Protein AF-A0ABD4XHR1-F1 (afdb_monomer_lite)

Structure (mmCIF, N/CA/C/O backbone):
data_AF-A0ABD4XHR1-F1
#
_entry.id   AF-A0ABD4XHR1-F1
#
loop_
_atom_site.group_PDB
_atom_site.id
_atom_site.type_symbol
_atom_site.label_atom_id
_atom_site.label_alt_id
_atom_site.label_comp_id
_atom_site.label_asym_id
_atom_site.label_entity_id
_atom_site.label_seq_id
_atom_site.pdbx_PDB_ins_code
_atom_site.Cartn_x
_atom_site.Cartn_y
_atom_site.Cartn_z
_atom_site.occupancy
_atom_site.B_iso_or_equiv
_atom_site.auth_seq_id
_atom_site.auth_comp_id
_atom_site.auth_asym_id
_atom_site.auth_atom_id
_atom_site.pdbx_PDB_model_num
ATOM 1 N N . MET A 1 1 ? 14.539 -19.203 -22.809 1.00 51.91 1 MET A N 1
ATOM 2 C CA . MET A 1 1 ? 13.447 -19.650 -21.901 1.00 51.91 1 MET A CA 1
ATOM 3 C C . MET A 1 1 ? 13.579 -19.075 -20.482 1.00 51.91 1 MET A C 1
ATOM 5 O O . MET A 1 1 ? 12.610 -18.522 -19.974 1.00 51.91 1 MET A O 1
ATOM 9 N N . PHE A 1 2 ? 14.777 -19.093 -19.883 1.00 55.56 2 PHE A N 1
ATOM 10 C CA . PHE A 1 2 ? 15.062 -18.572 -18.532 1.00 55.56 2 PHE A CA 1
ATOM 11 C C . PHE A 1 2 ? 14.683 -17.089 -18.309 1.00 55.56 2 PHE A C 1
ATOM 13 O O . PHE A 1 2 ? 14.079 -16.735 -17.298 1.00 55.56 2 PHE A O 1
ATOM 20 N N . PHE A 1 3 ? 14.941 -16.220 -19.295 1.00 61.03 3 PHE A N 1
ATOM 21 C CA . PHE A 1 3 ? 14.568 -14.798 -19.234 1.00 61.03 3 PHE A CA 1
ATOM 22 C C . PHE A 1 3 ? 13.050 -14.555 -19.169 1.00 61.03 3 PHE A C 1
ATOM 24 O O . PHE A 1 3 ? 12.608 -13.634 -18.483 1.00 61.03 3 PHE A O 1
ATOM 31 N N . LYS A 1 4 ? 12.236 -15.393 -19.831 1.00 63.78 4 LYS A N 1
ATOM 32 C CA . LYS A 1 4 ? 10.766 -15.292 -19.775 1.00 63.78 4 LYS A CA 1
ATOM 33 C C . LYS A 1 4 ? 10.231 -15.679 -18.388 1.00 63.78 4 LYS A C 1
ATOM 35 O O . LYS A 1 4 ? 9.342 -15.000 -17.883 1.00 63.78 4 LYS A O 1
ATOM 40 N N . LEU A 1 5 ? 10.819 -16.696 -17.748 1.00 67.50 5 LEU A N 1
ATOM 41 C CA . LEU A 1 5 ? 10.478 -17.128 -16.384 1.00 67.50 5 LEU A CA 1
ATOM 42 C C . LEU A 1 5 ? 10.812 -16.061 -15.330 1.00 67.50 5 LEU A C 1
ATOM 44 O O . LEU A 1 5 ? 9.943 -15.704 -14.536 1.00 67.50 5 LEU A O 1
ATOM 48 N N . LYS A 1 6 ? 12.014 -15.466 -15.380 1.00 66.81 6 LYS A N 1
ATOM 49 C CA . LYS A 1 6 ? 12.378 -14.334 -14.501 1.00 66.81 6 LYS A CA 1
ATOM 50 C C . LYS A 1 6 ? 11.426 -13.143 -14.662 1.00 66.81 6 LYS A C 1
ATOM 52 O O . LYS A 1 6 ? 11.023 -12.533 -13.673 1.00 66.81 6 LYS A O 1
ATOM 57 N N . ARG A 1 7 ? 11.023 -12.839 -15.902 1.00 67.19 7 ARG A N 1
ATOM 58 C CA . ARG A 1 7 ? 10.086 -11.749 -16.215 1.00 67.19 7 ARG A CA 1
ATOM 59 C C . ARG A 1 7 ? 8.684 -12.009 -15.646 1.00 67.19 7 ARG A C 1
ATOM 61 O O . ARG A 1 7 ? 8.059 -11.089 -15.122 1.00 67.19 7 ARG A O 1
ATOM 68 N N . LEU A 1 8 ? 8.206 -13.254 -15.713 1.00 72.56 8 LEU A N 1
ATOM 69 C CA . LEU A 1 8 ? 6.922 -13.662 -15.135 1.00 72.56 8 LEU A CA 1
ATOM 70 C C . LEU A 1 8 ? 6.936 -13.559 -13.602 1.00 72.56 8 LEU A C 1
ATOM 72 O O . LEU A 1 8 ? 6.030 -12.966 -13.022 1.00 72.56 8 LEU A O 1
ATOM 76 N N . GLN A 1 9 ? 7.990 -14.067 -12.956 1.00 74.62 9 GLN A N 1
ATOM 77 C CA . GLN A 1 9 ? 8.157 -14.008 -11.501 1.00 74.62 9 GLN A CA 1
ATOM 78 C C . GLN A 1 9 ? 8.166 -12.562 -10.981 1.00 74.62 9 GLN A C 1
ATOM 80 O O . GLN A 1 9 ? 7.529 -12.257 -9.975 1.00 74.62 9 GLN A O 1
ATOM 85 N N . GLN A 1 10 ? 8.835 -11.647 -11.687 1.00 67.88 10 GLN A N 1
ATOM 86 C CA . GLN A 1 10 ? 8.858 -10.227 -11.323 1.00 67.88 10 GLN A CA 1
ATOM 87 C C . GLN A 1 10 ? 7.497 -9.541 -11.508 1.00 67.88 10 GLN A C 1
ATOM 89 O O . GLN A 1 10 ? 7.092 -8.771 -10.637 1.00 67.88 10 GLN A O 1
ATOM 94 N N . ARG A 1 11 ? 6.752 -9.850 -12.583 1.00 70.19 11 ARG A N 1
ATOM 95 C CA . ARG A 1 11 ? 5.366 -9.371 -12.757 1.00 70.19 11 ARG A CA 1
ATOM 96 C C . ARG A 1 11 ? 4.455 -9.861 -11.632 1.00 70.19 11 ARG A C 1
ATOM 98 O O . ARG A 1 11 ? 3.712 -9.065 -11.070 1.00 70.19 11 ARG A O 1
ATOM 105 N N . LEU A 1 12 ? 4.538 -11.143 -11.277 1.00 76.12 12 LEU A N 1
ATOM 106 C CA . LEU A 1 12 ? 3.761 -11.715 -10.175 1.00 76.12 12 LEU A CA 1
ATOM 107 C C . LEU A 1 12 ? 4.117 -11.064 -8.838 1.00 76.12 12 LEU A C 1
ATOM 109 O O . LEU A 1 12 ? 3.221 -10.697 -8.087 1.00 76.12 12 LEU A O 1
ATOM 113 N N . SER A 1 13 ? 5.407 -10.844 -8.569 1.00 74.56 13 SER A N 1
ATOM 114 C CA . SER A 1 13 ? 5.848 -10.151 -7.355 1.00 74.56 13 SER A CA 1
ATOM 115 C C . SER A 1 13 ? 5.278 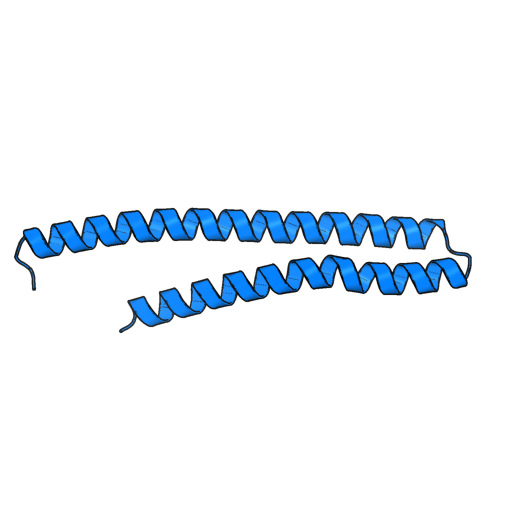-8.733 -7.261 1.00 74.56 13 SER A C 1
ATOM 117 O O . SER A 1 13 ? 4.878 -8.321 -6.175 1.00 74.56 13 SER A O 1
ATOM 119 N N . TYR A 1 14 ? 5.189 -8.008 -8.377 1.00 71.12 14 TYR A N 1
ATOM 120 C CA . TYR A 1 14 ? 4.559 -6.688 -8.417 1.00 71.12 14 TYR A CA 1
ATOM 121 C C . TYR A 1 14 ? 3.068 -6.744 -8.057 1.00 71.12 14 TYR A C 1
ATOM 123 O O . TYR A 1 14 ? 2.636 -6.038 -7.145 1.00 71.12 14 TYR A O 1
ATOM 131 N N . TYR A 1 15 ? 2.291 -7.607 -8.722 1.00 73.75 15 TYR A N 1
ATOM 132 C CA . TYR A 1 15 ? 0.855 -7.741 -8.444 1.00 73.75 15 TYR A CA 1
ATOM 133 C C . TYR A 1 15 ? 0.583 -8.210 -7.015 1.00 73.75 15 TYR A C 1
ATOM 135 O O . TYR A 1 15 ? -0.351 -7.727 -6.381 1.00 73.75 15 TYR A O 1
ATOM 143 N N . PHE A 1 16 ? 1.434 -9.091 -6.486 1.00 78.31 16 PHE A N 1
ATOM 144 C CA . PHE A 1 16 ? 1.346 -9.545 -5.106 1.00 78.31 16 PHE A CA 1
ATOM 145 C C . PHE A 1 16 ? 1.538 -8.374 -4.136 1.00 78.31 16 PHE A C 1
ATOM 147 O O . PHE A 1 16 ? 0.665 -8.117 -3.316 1.00 78.31 16 PHE A O 1
ATOM 154 N N . VAL A 1 17 ? 2.623 -7.599 -4.264 1.00 73.56 17 VAL A N 1
ATOM 155 C CA . VAL A 1 17 ? 2.888 -6.440 -3.386 1.00 73.56 17 VAL A CA 1
ATOM 156 C C . VAL A 1 17 ? 1.795 -5.370 -3.513 1.00 73.56 17 VAL A C 1
ATOM 158 O O . VAL A 1 17 ? 1.414 -4.759 -2.516 1.00 73.56 17 VAL A O 1
ATOM 161 N N . TYR A 1 18 ? 1.249 -5.170 -4.714 1.00 73.38 18 TYR A N 1
ATOM 162 C CA . TYR A 1 18 ? 0.112 -4.276 -4.920 1.00 73.38 18 TYR A CA 1
ATOM 163 C C . TYR A 1 18 ? -1.150 -4.769 -4.192 1.00 73.38 18 TYR A C 1
ATOM 165 O O . TYR A 1 18 ? -1.749 -3.995 -3.448 1.00 73.38 18 TYR A O 1
ATOM 173 N N . MET A 1 19 ? -1.512 -6.054 -4.302 1.00 78.19 19 MET A N 1
ATOM 174 C CA . MET A 1 19 ? -2.609 -6.627 -3.507 1.00 78.19 19 MET A CA 1
ATOM 175 C C . MET A 1 19 ? -2.374 -6.451 -2.004 1.00 78.19 19 MET A C 1
ATOM 177 O O . MET A 1 19 ? -3.287 -6.051 -1.288 1.00 78.19 19 MET A O 1
ATOM 181 N N . TRP A 1 20 ? -1.149 -6.673 -1.521 1.00 76.06 20 TRP A N 1
ATOM 182 C CA . TRP A 1 20 ? -0.822 -6.490 -0.104 1.00 76.06 20 TRP A CA 1
ATOM 183 C C . TRP A 1 20 ? -1.047 -5.060 0.381 1.00 76.06 20 TRP A C 1
ATOM 185 O O . TRP A 1 20 ? -1.565 -4.879 1.479 1.00 76.06 20 TRP A O 1
ATOM 195 N N . SER A 1 21 ? -0.744 -4.045 -0.434 1.00 76.69 21 SER A N 1
ATOM 196 C CA . SER A 1 21 ? -1.006 -2.646 -0.065 1.00 76.69 21 SER A CA 1
ATOM 197 C C . SER A 1 21 ? -2.488 -2.365 0.214 1.00 76.69 21 SER A C 1
ATOM 199 O O . SER A 1 21 ? -2.806 -1.569 1.094 1.00 76.69 21 SER A O 1
ATOM 201 N N . PHE A 1 22 ? -3.395 -3.070 -0.464 1.00 76.06 22 PHE A N 1
ATOM 202 C CA . PHE A 1 22 ? -4.834 -2.986 -0.222 1.00 76.06 22 PHE A CA 1
ATOM 203 C C . PHE A 1 22 ? -5.236 -3.696 1.080 1.00 76.06 22 PHE A C 1
ATOM 205 O O . PHE A 1 22 ? -5.994 -3.148 1.879 1.00 76.06 22 PHE A O 1
ATOM 212 N N . PHE A 1 23 ? -4.665 -4.873 1.354 1.00 79.38 23 PHE A N 1
ATOM 213 C CA . PHE A 1 23 ? -4.908 -5.598 2.608 1.00 79.38 23 PHE A CA 1
ATOM 214 C C . PHE A 1 23 ? -4.423 -4.842 3.846 1.00 79.38 23 PHE A C 1
ATOM 216 O O . PHE A 1 23 ? -5.116 -4.844 4.862 1.00 79.38 23 PHE A O 1
ATOM 223 N N . PHE A 1 24 ? -3.279 -4.157 3.755 1.00 80.06 24 PHE A N 1
ATOM 224 C CA . PHE A 1 24 ? -2.764 -3.325 4.846 1.00 80.06 24 PHE A CA 1
ATOM 225 C C . PHE A 1 24 ? -3.658 -2.130 5.170 1.00 80.06 24 PHE A C 1
ATOM 227 O O . PHE A 1 24 ? -3.581 -1.620 6.279 1.00 80.06 24 PHE A O 1
ATOM 234 N N . TYR A 1 25 ? -4.524 -1.707 4.250 1.00 78.56 25 TYR A N 1
ATOM 235 C CA . TYR A 1 25 ? -5.540 -0.703 4.541 1.00 78.56 25 TYR A CA 1
ATOM 236 C C . TYR A 1 25 ? -6.792 -1.342 5.156 1.00 78.56 25 TYR A C 1
ATOM 238 O O . TYR A 1 25 ? -7.242 -0.936 6.221 1.00 78.56 25 TYR A O 1
ATOM 246 N N . ILE A 1 26 ? -7.314 -2.394 4.523 1.00 84.62 26 ILE A N 1
ATOM 247 C CA . ILE A 1 26 ? -8.608 -2.983 4.883 1.00 84.62 26 ILE A CA 1
ATOM 248 C C . ILE A 1 26 ? -8.598 -3.698 6.234 1.00 84.62 26 ILE A C 1
ATOM 250 O O . ILE A 1 26 ? -9.509 -3.497 7.037 1.00 84.62 26 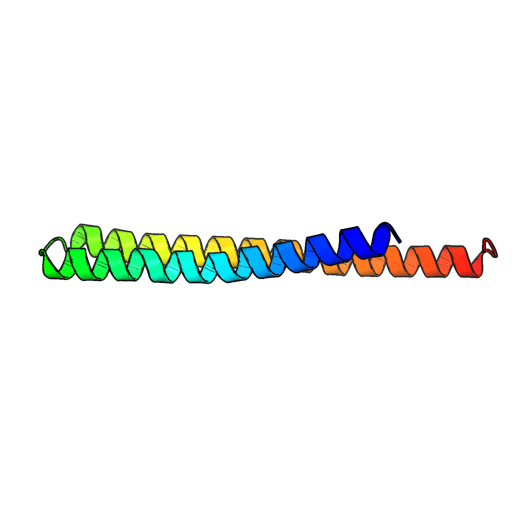ILE A O 1
ATOM 254 N N . ALA A 1 27 ? -7.605 -4.552 6.494 1.00 87.00 27 ALA A N 1
ATOM 255 C CA . ALA A 1 27 ? -7.611 -5.365 7.708 1.00 87.00 27 ALA A CA 1
ATOM 256 C C . ALA A 1 27 ? -7.529 -4.500 8.984 1.00 87.00 27 ALA A C 1
ATOM 258 O O . ALA A 1 27 ? -8.351 -4.700 9.881 1.00 87.00 27 ALA A O 1
ATOM 259 N N . PRO A 1 28 ? -6.651 -3.479 9.066 1.00 86.25 28 PRO A N 1
ATOM 260 C CA . PRO A 1 28 ? -6.641 -2.559 10.201 1.00 86.25 28 PRO A CA 1
ATOM 261 C C . PRO A 1 28 ? -7.913 -1.717 10.317 1.00 86.25 28 PRO A C 1
ATOM 263 O O . PRO A 1 28 ? -8.324 -1.418 11.434 1.00 86.25 28 PRO A O 1
ATOM 266 N N . SER A 1 29 ? -8.574 -1.369 9.205 1.00 85.50 29 SER A N 1
ATOM 267 C CA . SER A 1 29 ? -9.864 -0.668 9.248 1.00 85.50 29 SER A CA 1
ATOM 268 C C . SER A 1 29 ? -10.973 -1.512 9.878 1.00 85.50 29 SER A C 1
ATOM 270 O O . SER A 1 29 ? -11.731 -0.986 10.686 1.00 85.50 29 SER A O 1
ATOM 272 N N . PHE A 1 30 ? -11.057 -2.811 9.574 1.00 89.31 30 PHE A N 1
ATOM 273 C CA . PHE A 1 30 ? -12.040 -3.693 10.216 1.00 89.31 30 PHE A CA 1
ATOM 274 C C . PHE A 1 30 ? -11.789 -3.848 11.718 1.00 89.31 30 PHE A C 1
ATOM 276 O O . PHE A 1 30 ? -12.729 -3.774 12.505 1.00 89.31 30 PHE A O 1
ATOM 283 N N . ILE A 1 31 ? -10.523 -4.000 12.116 1.00 89.56 31 ILE A N 1
ATOM 284 C CA . ILE A 1 31 ? -10.133 -4.065 13.532 1.00 89.56 31 ILE A CA 1
ATOM 285 C C . ILE A 1 31 ? -10.479 -2.749 14.242 1.00 89.56 31 ILE A C 1
ATOM 287 O O . ILE A 1 31 ? -11.019 -2.758 15.344 1.00 89.56 31 ILE A O 1
ATOM 291 N N . ALA A 1 32 ? -10.236 -1.609 13.593 1.00 89.88 32 ALA A N 1
ATOM 292 C CA . ALA A 1 32 ? -10.561 -0.308 14.160 1.00 89.88 32 ALA A CA 1
ATOM 293 C C . ALA A 1 32 ? -12.067 -0.101 14.369 1.00 89.88 32 ALA A C 1
ATOM 295 O O . ALA A 1 32 ? -12.454 0.505 15.363 1.00 89.88 32 ALA A O 1
ATOM 296 N N . VAL A 1 33 ? -12.916 -0.615 13.472 1.00 91.44 33 VAL A N 1
ATOM 297 C CA . VAL A 1 33 ? -14.380 -0.568 13.638 1.00 91.44 33 VAL A CA 1
ATOM 298 C C . VAL A 1 33 ? -14.816 -1.326 14.892 1.00 91.44 33 VAL A C 1
ATOM 300 O O . VAL A 1 33 ? -15.624 -0.810 15.660 1.00 91.44 33 VAL A O 1
ATOM 303 N N . ASP A 1 34 ? -14.258 -2.512 15.133 1.00 93.50 34 ASP A N 1
ATOM 304 C CA . ASP A 1 34 ? -14.536 -3.283 16.349 1.00 93.50 34 ASP A CA 1
ATOM 305 C C . ASP A 1 34 ? -14.078 -2.531 17.613 1.00 93.50 34 ASP A C 1
ATOM 307 O O . ASP A 1 34 ? -14.847 -2.370 18.560 1.00 93.50 34 ASP A O 1
ATOM 311 N N . MET A 1 35 ? -12.881 -1.935 17.582 1.00 92.00 35 MET A N 1
ATOM 312 C CA . MET A 1 35 ? -12.373 -1.092 18.673 1.00 92.00 35 MET A CA 1
ATOM 313 C C . MET A 1 35 ? -13.250 0.140 18.931 1.00 92.00 35 MET A C 1
ATOM 315 O O . MET A 1 35 ? -13.469 0.513 20.083 1.00 92.00 35 MET A O 1
ATOM 319 N N . PHE A 1 36 ? -13.797 0.768 17.886 1.00 92.31 36 PHE A N 1
ATOM 320 C CA . PHE A 1 36 ? -14.746 1.872 18.043 1.00 92.31 36 PHE A CA 1
ATOM 321 C C . PHE A 1 36 ? -16.043 1.419 18.714 1.00 92.31 36 PHE A C 1
ATOM 323 O O . PHE A 1 36 ? -16.527 2.111 19.609 1.00 92.31 36 PHE A O 1
ATOM 330 N N . ASN A 1 37 ? -16.561 0.245 18.348 1.00 93.25 37 ASN A N 1
ATOM 331 C CA . ASN A 1 37 ? -17.756 -0.328 18.973 1.00 93.25 37 ASN A CA 1
ATOM 332 C C . ASN A 1 37 ? -17.531 -0.689 20.450 1.00 93.25 37 ASN A C 1
ATOM 334 O O . ASN A 1 37 ? -18.462 -0.609 21.248 1.00 93.25 37 ASN A O 1
ATOM 338 N N . GLN A 1 38 ? -16.300 -1.037 20.828 1.00 93.50 38 GLN A N 1
ATOM 339 C CA . GLN A 1 38 ? -15.900 -1.321 22.212 1.00 93.50 38 GLN A CA 1
ATOM 340 C C . GLN A 1 38 ? -15.586 -0.053 23.031 1.00 93.50 38 GLN A C 1
ATOM 342 O O . GLN A 1 38 ? -15.314 -0.140 24.226 1.00 93.50 38 GLN A O 1
ATOM 347 N N . GLY A 1 39 ? -15.629 1.135 22.416 1.00 92.81 39 GLY A N 1
ATOM 348 C CA . GLY A 1 39 ? -15.294 2.408 23.065 1.00 92.81 39 GLY A CA 1
ATOM 349 C C . GLY A 1 39 ? -13.789 2.706 23.136 1.00 92.81 39 GLY A C 1
ATOM 350 O O . GLY A 1 39 ? -13.389 3.749 23.658 1.00 92.81 39 GLY A O 1
ATOM 351 N N . GLU A 1 40 ? -12.939 1.859 22.553 1.00 93.00 40 GLU A N 1
ATOM 352 C CA . GLU A 1 40 ? -11.483 2.028 22.484 1.00 93.00 40 GLU A CA 1
ATOM 353 C C . GLU A 1 40 ? -11.055 2.970 21.344 1.00 93.00 40 GLU A C 1
ATOM 355 O O . GLU A 1 40 ? -10.224 2.657 20.488 1.00 93.00 40 GLU A O 1
ATOM 360 N N . VAL A 1 41 ? -11.609 4.185 21.337 1.00 89.19 41 VAL A N 1
ATOM 361 C CA . VAL A 1 41 ? -11.475 5.130 20.214 1.00 89.19 41 VAL A CA 1
ATOM 362 C C . VAL A 1 41 ? -10.023 5.496 19.902 1.00 89.19 41 VAL A C 1
ATOM 364 O O . VAL A 1 41 ? -9.649 5.620 18.736 1.00 89.19 41 VAL A O 1
ATOM 367 N N . LYS A 1 42 ? -9.172 5.630 20.926 1.00 89.75 42 LYS A N 1
ATOM 368 C CA . LYS A 1 42 ? -7.746 5.945 20.737 1.00 89.75 42 LYS A CA 1
ATOM 369 C C . LYS A 1 42 ? -7.012 4.828 19.991 1.00 89.75 42 LYS A C 1
ATOM 371 O O . LYS A 1 42 ? -6.251 5.123 19.074 1.00 89.75 42 LYS A O 1
ATOM 376 N N . PHE A 1 43 ? -7.255 3.570 20.358 1.00 87.38 43 PHE A N 1
ATOM 377 C CA . PHE A 1 43 ? -6.620 2.421 19.714 1.00 87.38 43 PHE A CA 1
ATOM 378 C C . PHE A 1 43 ? -7.153 2.214 18.296 1.00 87.38 43 PHE A C 1
ATOM 380 O O . PHE A 1 43 ? -6.352 2.047 17.377 1.00 87.38 43 PHE A O 1
ATOM 387 N N . GLY A 1 44 ? -8.466 2.364 18.084 1.00 88.50 44 GLY A N 1
ATOM 388 C CA . GLY A 1 44 ? -9.054 2.322 16.743 1.00 88.50 44 GLY A CA 1
ATOM 389 C C . GLY A 1 44 ? -8.437 3.361 15.796 1.00 88.50 44 GLY A C 1
ATOM 390 O O . GLY A 1 44 ? -8.035 3.027 14.682 1.00 88.50 44 GLY A O 1
ATOM 391 N N . LEU A 1 45 ? -8.246 4.603 16.257 1.00 89.94 45 LEU A N 1
ATOM 392 C CA . LEU A 1 45 ? -7.570 5.656 15.483 1.00 89.94 45 LEU A CA 1
ATOM 393 C C . LEU A 1 45 ? -6.121 5.294 15.133 1.00 89.94 45 LEU A C 1
ATOM 395 O O . LEU A 1 45 ? -5.697 5.489 13.993 1.00 89.94 45 LEU A O 1
ATOM 399 N N . VAL A 1 46 ? -5.368 4.739 16.088 1.00 90.50 46 VAL A N 1
ATOM 400 C CA . V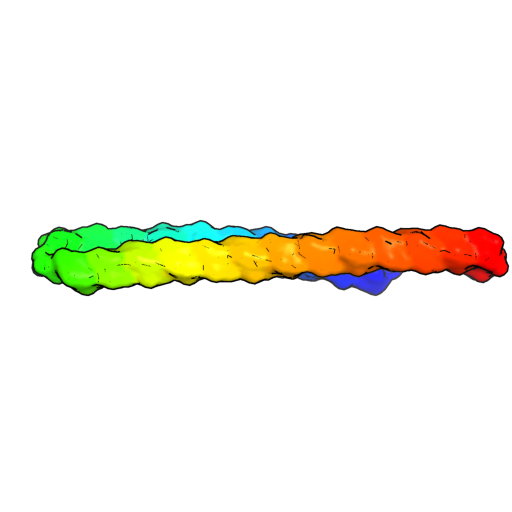AL A 1 46 ? -3.991 4.279 15.850 1.00 90.50 46 VAL A CA 1
ATOM 401 C C . VAL A 1 46 ? -3.958 3.184 14.783 1.00 90.50 46 VAL A C 1
ATOM 403 O O . VAL A 1 46 ? -3.118 3.252 13.886 1.00 90.50 46 VAL A O 1
ATOM 406 N N . PHE A 1 47 ? -4.886 2.224 14.817 1.00 88.25 47 PHE A N 1
ATOM 407 C CA . PHE A 1 47 ? -4.965 1.148 13.825 1.00 88.25 47 PHE A CA 1
ATOM 408 C C . PHE A 1 47 ? -5.294 1.654 12.416 1.00 88.25 47 PHE A C 1
ATOM 410 O O . PHE A 1 47 ? -4.648 1.225 11.457 1.00 88.25 47 PHE A O 1
ATOM 417 N N . VAL A 1 48 ? -6.230 2.600 12.275 1.00 88.75 48 VAL A N 1
ATOM 418 C CA . VAL A 1 48 ? -6.540 3.218 10.970 1.00 88.75 48 VAL A CA 1
ATOM 419 C C . VAL A 1 48 ? -5.322 3.951 10.415 1.00 88.75 48 VAL A C 1
ATOM 421 O O . VAL A 1 48 ? -4.943 3.732 9.263 1.00 88.75 48 VAL A O 1
ATOM 424 N N . CYS A 1 49 ? -4.681 4.791 11.233 1.00 89.69 49 CYS A N 1
ATOM 425 C CA . CYS A 1 49 ? -3.490 5.533 10.826 1.00 89.69 49 CYS A CA 1
ATOM 426 C C . CYS A 1 49 ? -2.354 4.585 10.432 1.00 89.69 49 CYS A C 1
ATOM 428 O O . CYS A 1 49 ? -1.756 4.746 9.370 1.00 89.69 49 CYS A O 1
ATOM 430 N N . PHE A 1 50 ? -2.089 3.565 11.249 1.00 89.56 50 PHE A N 1
ATOM 431 C CA . PHE A 1 50 ? -1.065 2.564 10.973 1.00 89.56 50 PHE A CA 1
ATOM 432 C C . PHE A 1 50 ? -1.332 1.817 9.660 1.00 89.56 50 PHE A C 1
ATOM 434 O O . PHE A 1 50 ? -0.438 1.727 8.818 1.00 89.56 50 PHE A 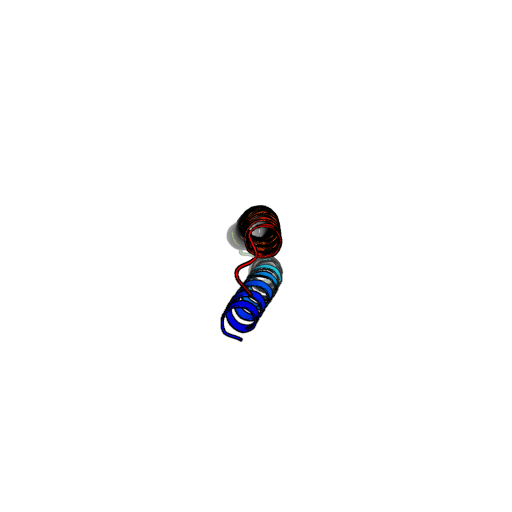O 1
ATOM 441 N N . GLY A 1 51 ? -2.561 1.338 9.445 1.00 88.62 51 GLY A N 1
ATOM 442 C CA . GLY A 1 51 ? -2.940 0.656 8.207 1.00 88.62 51 GLY A CA 1
ATOM 443 C C . GLY A 1 51 ? -2.778 1.537 6.969 1.00 88.62 51 GLY A C 1
ATOM 444 O O . GLY A 1 51 ? -2.219 1.106 5.958 1.00 88.62 51 GLY A O 1
ATOM 445 N N . PHE A 1 52 ? -3.170 2.809 7.069 1.00 87.56 52 PHE A N 1
ATOM 446 C CA . PHE A 1 52 ? -2.961 3.788 6.005 1.00 87.56 52 PHE A CA 1
ATOM 447 C C . PHE A 1 52 ? -1.472 3.989 5.683 1.00 87.56 52 PHE A C 1
ATOM 449 O O . PHE A 1 52 ? -1.077 3.876 4.522 1.00 87.56 52 PHE A O 1
ATOM 456 N N . PHE A 1 53 ? -0.623 4.210 6.692 1.00 89.88 53 PHE A N 1
ATOM 457 C CA . PHE A 1 53 ? 0.820 4.367 6.479 1.00 89.88 53 PHE A CA 1
ATOM 458 C C . PHE A 1 53 ? 1.454 3.118 5.857 1.00 89.88 53 PHE A C 1
ATOM 460 O O . PHE A 1 53 ? 2.226 3.230 4.903 1.00 89.88 53 PHE A O 1
ATOM 467 N N . MET A 1 54 ? 1.098 1.926 6.339 1.00 85.44 54 MET A N 1
ATOM 468 C CA . MET A 1 54 ? 1.613 0.663 5.800 1.00 85.44 54 MET A CA 1
ATOM 469 C C . MET A 1 54 ? 1.162 0.421 4.357 1.00 85.44 54 MET A C 1
ATOM 471 O O . MET A 1 54 ? 1.956 -0.042 3.532 1.00 85.44 54 MET A O 1
ATOM 475 N N . SER A 1 55 ? -0.080 0.782 4.028 1.00 85.06 55 SER A N 1
ATOM 476 C CA . SER A 1 55 ? -0.609 0.740 2.664 1.00 85.06 55 SER A CA 1
ATOM 477 C C . SER A 1 55 ? 0.188 1.649 1.723 1.00 85.06 55 SER A C 1
ATOM 479 O O . SER A 1 55 ? 0.671 1.189 0.683 1.00 85.06 55 SER A O 1
ATOM 481 N N . VAL A 1 56 ? 0.428 2.904 2.125 1.00 84.50 56 VAL A N 1
ATOM 482 C CA . VAL A 1 56 ? 1.225 3.870 1.351 1.00 84.50 56 VAL A CA 1
ATOM 483 C C . VAL A 1 56 ? 2.666 3.390 1.170 1.00 84.50 56 VAL A C 1
ATOM 485 O O . VAL A 1 56 ? 3.172 3.399 0.048 1.00 84.50 56 VAL A O 1
ATOM 488 N N . LEU A 1 57 ? 3.322 2.908 2.230 1.00 84.75 57 LEU A N 1
ATOM 489 C CA . LEU A 1 57 ? 4.692 2.389 2.154 1.00 84.75 57 LEU A CA 1
ATOM 490 C C . LEU A 1 57 ? 4.799 1.184 1.211 1.00 84.75 57 LEU A C 1
ATOM 492 O O . LEU A 1 57 ? 5.699 1.133 0.365 1.00 84.75 57 LEU A O 1
ATOM 496 N N . CYS A 1 58 ? 3.864 0.234 1.296 1.00 82.38 58 CYS A N 1
ATOM 497 C CA . CYS A 1 58 ? 3.823 -0.909 0.383 1.00 82.38 58 CYS A CA 1
ATOM 498 C C . CYS A 1 58 ? 3.589 -0.470 -1.067 1.00 82.38 58 CYS A C 1
ATOM 500 O O . CYS A 1 58 ? 4.242 -0.983 -1.980 1.00 82.38 58 CYS A O 1
ATOM 502 N N . PHE A 1 59 ? 2.708 0.508 -1.290 1.00 80.50 59 PHE A N 1
ATOM 503 C CA . PHE A 1 59 ? 2.450 1.059 -2.616 1.00 80.50 59 PHE A CA 1
ATOM 504 C C . PHE A 1 59 ? 3.682 1.766 -3.199 1.00 80.50 59 PHE A C 1
ATOM 506 O O . PHE A 1 59 ? 4.063 1.495 -4.339 1.00 80.50 59 PHE A O 1
ATOM 513 N N . MET A 1 60 ? 4.359 2.612 -2.417 1.00 80.88 60 MET A N 1
ATOM 514 C CA . MET A 1 60 ? 5.599 3.278 -2.833 1.00 80.88 60 MET A CA 1
ATOM 515 C C . MET A 1 60 ? 6.693 2.262 -3.172 1.00 80.88 60 MET A C 1
ATOM 517 O O . MET A 1 60 ? 7.303 2.341 -4.239 1.00 80.88 60 MET A O 1
ATOM 521 N N . THR A 1 61 ? 6.869 1.244 -2.328 1.00 79.88 61 THR A N 1
ATOM 522 C CA . THR A 1 61 ? 7.831 0.157 -2.565 1.00 79.88 61 THR A CA 1
ATOM 523 C C . THR A 1 61 ? 7.504 -0.613 -3.850 1.00 79.88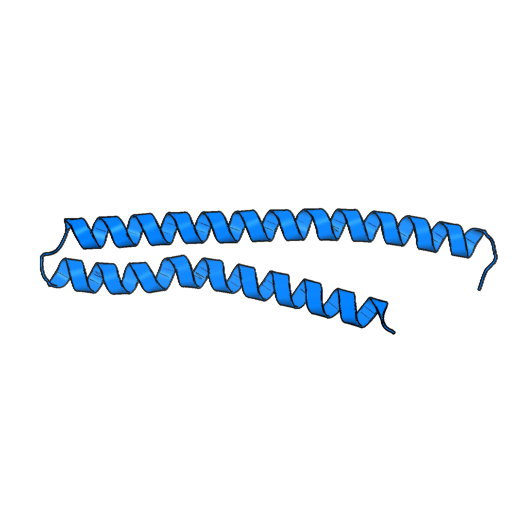 61 THR A C 1
ATOM 525 O O . THR A 1 61 ? 8.400 -0.980 -4.614 1.00 79.88 61 THR A O 1
ATOM 528 N N . SER A 1 62 ? 6.216 -0.839 -4.127 1.00 76.75 62 SER A N 1
ATOM 529 C CA . SER A 1 62 ? 5.756 -1.451 -5.378 1.00 76.75 62 SER A CA 1
ATOM 530 C C . SER A 1 62 ? 6.101 -0.587 -6.594 1.00 76.75 62 SER A C 1
ATOM 532 O O . SER A 1 62 ? 6.648 -1.087 -7.581 1.00 76.75 62 SER A O 1
ATOM 534 N N . ARG A 1 63 ? 5.860 0.728 -6.511 1.00 76.31 63 ARG A N 1
ATOM 535 C CA . ARG A 1 63 ? 6.182 1.675 -7.586 1.00 76.31 63 ARG A CA 1
ATOM 536 C C . ARG A 1 63 ? 7.678 1.769 -7.862 1.00 76.31 63 ARG A C 1
ATOM 538 O O . ARG A 1 63 ? 8.068 1.799 -9.027 1.00 76.31 63 ARG A O 1
ATOM 545 N N . GLU A 1 64 ? 8.521 1.771 -6.835 1.00 76.56 64 GLU A N 1
ATOM 546 C CA . GLU A 1 64 ? 9.975 1.748 -7.026 1.00 76.56 64 GLU A CA 1
ATOM 547 C C . GLU A 1 64 ? 10.449 0.468 -7.713 1.00 76.56 64 GLU A C 1
ATOM 549 O O . GLU A 1 64 ? 11.255 0.524 -8.646 1.00 76.56 64 GLU A O 1
ATOM 554 N N . LYS A 1 65 ? 9.926 -0.690 -7.290 1.00 71.56 65 LYS A N 1
ATOM 555 C CA . LYS A 1 65 ? 10.221 -1.973 -7.944 1.00 71.56 65 LYS A CA 1
ATOM 556 C C . LYS A 1 65 ? 9.763 -1.969 -9.404 1.00 71.56 65 LYS A C 1
ATOM 558 O O . LYS A 1 65 ? 10.479 -2.477 -10.265 1.00 71.56 65 LYS A O 1
ATOM 563 N N . GLN A 1 66 ? 8.618 -1.351 -9.699 1.00 70.75 66 GLN A N 1
ATOM 564 C CA . GLN A 1 66 ? 8.114 -1.186 -11.063 1.00 70.75 66 GLN A CA 1
ATOM 565 C C . GLN A 1 66 ? 9.016 -0.277 -11.911 1.00 70.75 66 GLN A C 1
ATOM 567 O O . GLN A 1 66 ? 9.305 -0.612 -13.060 1.00 70.75 66 GLN A O 1
ATOM 572 N N . LYS A 1 67 ? 9.492 0.843 -11.353 1.00 76.81 67 LYS A N 1
ATOM 573 C CA . LYS A 1 67 ? 10.393 1.770 -12.052 1.00 76.81 67 LYS A CA 1
ATOM 574 C C . LYS A 1 67 ? 11.717 1.090 -12.411 1.00 76.81 67 LYS A C 1
ATOM 576 O O . LYS A 1 67 ? 12.077 1.058 -13.586 1.00 76.81 67 LYS A O 1
ATOM 581 N N . ARG A 1 68 ? 12.362 0.432 -11.437 1.00 71.88 68 ARG A N 1
ATOM 582 C CA . ARG A 1 68 ? 13.595 -0.344 -11.672 1.00 71.88 68 ARG A CA 1
ATOM 583 C C . ARG A 1 68 ? 13.393 -1.448 -12.707 1.00 71.88 68 ARG A C 1
ATOM 585 O O . ARG A 1 68 ? 14.273 -1.690 -13.526 1.00 71.88 68 ARG A O 1
ATOM 592 N N . TYR A 1 69 ? 12.236 -2.112 -12.705 1.00 67.31 69 TYR A N 1
ATOM 593 C CA . TYR A 1 69 ? 11.913 -3.120 -13.716 1.00 67.31 69 TYR A CA 1
ATOM 594 C C . TYR A 1 69 ? 11.873 -2.528 -15.129 1.00 67.31 69 TYR A C 1
ATOM 596 O O . TYR A 1 69 ? 12.434 -3.125 -16.044 1.00 67.31 69 TYR A O 1
ATOM 604 N N . HIS A 1 70 ? 11.239 -1.367 -15.318 1.00 68.62 70 HIS A N 1
ATOM 605 C CA . HIS A 1 70 ? 11.192 -0.705 -16.624 1.00 68.62 70 HIS A CA 1
ATOM 606 C C . HIS A 1 70 ? 12.581 -0.271 -17.100 1.00 68.62 70 HIS A C 1
ATOM 608 O O . HIS A 1 70 ? 12.945 -0.571 -18.231 1.00 68.62 70 HIS A O 1
ATOM 614 N N . GLU A 1 71 ? 13.386 0.329 -16.224 1.00 74.31 71 GLU A N 1
ATOM 615 C CA . GLU A 1 71 ? 14.771 0.713 -16.537 1.00 74.31 71 GLU A CA 1
ATOM 616 C C . GLU A 1 71 ? 15.617 -0.507 -16.937 1.00 74.31 71 GLU A C 1
ATOM 618 O O . GLU A 1 71 ? 16.309 -0.496 -17.953 1.00 74.31 71 GLU A O 1
ATOM 623 N N . THR A 1 72 ? 15.487 -1.609 -16.193 1.00 70.50 72 THR A N 1
ATOM 624 C CA . THR A 1 72 ? 16.210 -2.857 -16.476 1.00 70.50 72 THR A CA 1
ATOM 625 C C . THR A 1 72 ? 15.748 -3.496 -17.792 1.00 70.50 72 THR A C 1
ATOM 627 O O . THR A 1 72 ? 16.561 -4.068 -18.511 1.00 70.50 72 THR A O 1
ATOM 630 N N . GLN A 1 73 ? 14.458 -3.398 -18.143 1.00 68.06 73 GLN A N 1
ATOM 631 C CA . GLN A 1 73 ? 13.928 -3.885 -19.426 1.00 68.06 73 GLN A CA 1
ATOM 632 C C . GLN A 1 73 ? 14.475 -3.094 -20.612 1.00 68.06 73 GLN A C 1
ATOM 634 O O . GLN A 1 73 ? 14.841 -3.706 -21.612 1.00 68.06 73 GLN A O 1
ATOM 639 N N . VAL A 1 74 ? 14.524 -1.764 -20.499 1.00 72.88 74 VAL A N 1
ATOM 640 C CA . VAL A 1 74 ? 15.054 -0.884 -21.549 1.00 72.88 74 VAL A CA 1
ATOM 641 C C . VAL A 1 74 ? 16.534 -1.184 -21.778 1.00 72.88 74 VAL A C 1
ATOM 643 O O . VAL A 1 74 ? 16.927 -1.456 -22.908 1.00 72.88 74 VAL A O 1
ATOM 646 N N . ALA A 1 75 ? 17.326 -1.269 -20.705 1.00 72.81 75 ALA A N 1
ATOM 647 C CA . ALA A 1 75 ? 18.748 -1.597 -20.797 1.00 72.81 75 ALA A CA 1
ATOM 648 C C . ALA A 1 75 ? 19.005 -2.986 -21.414 1.00 72.81 75 ALA A C 1
ATOM 650 O O . ALA A 1 75 ? 19.922 -3.154 -22.215 1.00 72.81 75 ALA A O 1
ATOM 651 N N . LEU A 1 76 ? 18.186 -3.990 -21.075 1.00 72.31 76 LEU A N 1
ATOM 652 C CA . LEU A 1 76 ? 18.282 -5.327 -21.671 1.00 72.31 76 LEU A CA 1
ATOM 653 C C . LEU A 1 76 ? 17.868 -5.350 -23.146 1.00 72.31 76 LEU A C 1
ATOM 655 O O . LEU A 1 76 ? 18.491 -6.071 -23.916 1.00 72.31 76 LEU A O 1
ATOM 659 N N . ALA A 1 77 ? 16.846 -4.587 -23.540 1.00 75.44 77 ALA A N 1
ATOM 660 C CA . ALA A 1 77 ? 16.424 -4.489 -24.936 1.00 75.44 77 ALA A CA 1
ATOM 661 C C . ALA A 1 77 ? 17.498 -3.819 -25.807 1.00 75.44 77 ALA A C 1
ATOM 663 O O . ALA A 1 77 ? 17.795 -4.311 -26.891 1.00 75.44 77 ALA A O 1
ATOM 664 N N . GLU A 1 78 ? 18.138 -2.758 -25.307 1.00 78.25 78 GLU A N 1
ATOM 665 C CA . GLU A 1 78 ? 19.271 -2.123 -25.991 1.00 78.25 78 GLU A CA 1
ATOM 666 C C . GLU A 1 78 ? 20.472 -3.066 -26.132 1.00 78.25 78 GLU A C 1
ATOM 668 O O . GLU A 1 78 ? 21.151 -3.062 -27.161 1.00 78.25 78 GLU A O 1
ATOM 673 N N . LEU A 1 79 ? 20.752 -3.878 -25.107 1.00 75.44 79 LEU A N 1
ATOM 674 C CA . LEU A 1 79 ? 21.843 -4.851 -25.147 1.00 75.44 79 LEU A CA 1
ATOM 675 C C . LEU A 1 79 ? 21.568 -5.965 -26.169 1.00 75.44 79 LEU A C 1
ATOM 677 O O . LEU A 1 79 ? 22.455 -6.318 -26.942 1.00 75.44 79 LEU A O 1
ATOM 681 N N . ASP A 1 80 ? 20.337 -6.479 -26.198 1.00 75.38 80 ASP A N 1
ATOM 682 C CA . ASP A 1 80 ? 19.885 -7.510 -27.141 1.00 75.38 80 ASP A CA 1
ATOM 683 C C . ASP A 1 80 ? 19.935 -6.997 -28.591 1.00 75.38 80 ASP A C 1
ATOM 685 O O . ASP A 1 80 ? 20.449 -7.670 -29.483 1.00 75.38 80 ASP A O 1
ATOM 689 N N . GLU A 1 81 ? 19.513 -5.749 -28.828 1.00 78.12 81 GLU A N 1
ATOM 690 C CA . GLU A 1 81 ? 19.607 -5.115 -30.145 1.00 78.12 81 GLU A CA 1
ATOM 691 C C . GLU A 1 81 ? 21.066 -4.923 -30.597 1.00 78.12 81 GLU A C 1
ATOM 693 O O . GLU A 1 81 ? 21.382 -5.125 -31.773 1.00 78.12 81 GLU A O 1
ATOM 698 N N . LYS A 1 82 ? 21.977 -4.582 -29.673 1.00 80.06 82 LYS A N 1
ATOM 699 C CA . LYS A 1 82 ? 23.419 -4.485 -29.956 1.00 80.06 82 LYS A CA 1
ATOM 700 C C . LYS A 1 82 ? 24.037 -5.840 -30.298 1.00 80.06 82 LYS A C 1
ATOM 702 O O . LYS A 1 82 ? 24.806 -5.910 -31.252 1.00 80.06 82 LYS A O 1
ATOM 707 N N . ILE A 1 83 ? 23.694 -6.901 -29.566 1.00 74.69 83 ILE A N 1
ATOM 708 C CA . ILE A 1 83 ? 24.187 -8.263 -29.834 1.00 74.69 83 ILE A CA 1
ATOM 709 C C . ILE A 1 83 ? 23.682 -8.749 -31.198 1.00 74.69 83 ILE A C 1
ATOM 711 O O . ILE A 1 83 ? 24.473 -9.233 -32.006 1.00 74.69 83 ILE A O 1
ATOM 715 N N . ARG A 1 84 ? 22.402 -8.506 -31.511 1.00 71.75 84 ARG A N 1
ATOM 716 C CA . ARG A 1 84 ? 21.813 -8.859 -32.809 1.00 71.75 84 ARG A CA 1
ATOM 717 C C . ARG A 1 84 ? 22.459 -8.103 -33.974 1.00 71.75 84 ARG A C 1
ATOM 719 O O . ARG A 1 84 ? 22.700 -8.683 -35.025 1.00 71.75 84 ARG A O 1
ATOM 726 N N . LYS A 1 85 ? 22.783 -6.815 -33.795 1.00 76.31 85 LYS A N 1
ATOM 727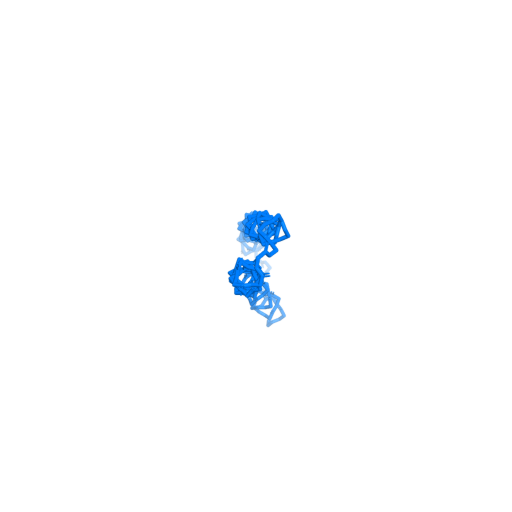 C CA . LYS A 1 85 ? 23.532 -6.024 -34.794 1.00 76.31 85 LYS A CA 1
ATOM 728 C C . LYS A 1 85 ? 24.992 -6.464 -34.940 1.00 76.31 85 LYS A C 1
ATOM 730 O O . LYS A 1 85 ? 25.577 -6.229 -35.991 1.00 76.31 85 LYS A O 1
ATOM 735 N N . ALA A 1 86 ? 25.570 -7.096 -33.920 1.00 78.12 86 ALA A N 1
ATOM 736 C CA . ALA A 1 86 ? 26.936 -7.614 -33.943 1.00 78.12 86 ALA A CA 1
ATOM 737 C C . ALA A 1 86 ? 27.067 -9.003 -34.604 1.00 78.12 86 ALA A C 1
ATOM 739 O O . ALA A 1 86 ? 28.184 -9.497 -34.727 1.00 78.12 86 ALA A O 1
ATOM 740 N N . GLY A 1 87 ? 25.965 -9.622 -35.050 1.00 61.66 87 GLY A N 1
ATOM 741 C CA . GLY A 1 87 ? 25.989 -10.865 -35.835 1.00 61.66 87 GLY A CA 1
ATOM 742 C C . GLY A 1 87 ? 26.188 -12.152 -35.028 1.00 61.66 87 GLY A C 1
ATOM 743 O O . GLY A 1 87 ? 26.455 -13.194 -35.618 1.00 61.66 87 GLY A O 1
ATOM 744 N N . TYR A 1 88 ? 26.061 -12.093 -33.701 1.00 58.72 88 TYR A N 1
ATOM 745 C CA . TYR A 1 88 ? 26.023 -13.277 -32.843 1.00 58.72 88 TYR A CA 1
ATOM 746 C C . TYR A 1 88 ? 24.564 -13.743 -32.717 1.00 58.72 88 TYR A C 1
ATOM 748 O O . TYR A 1 88 ? 23.849 -13.279 -31.827 1.00 58.72 88 TYR A O 1
ATOM 756 N N . GLU A 1 89 ? 24.108 -14.590 -33.645 1.00 52.00 89 GLU A N 1
ATOM 757 C CA . GLU A 1 89 ? 22.866 -15.376 -33.494 1.00 52.00 89 GLU A CA 1
ATOM 758 C C . GLU A 1 89 ? 23.122 -16.696 -32.757 1.00 52.00 89 GLU A C 1
ATOM 760 O O . GLU A 1 89 ? 24.156 -17.348 -33.037 1.00 52.00 89 GLU A O 1
#

pLDDT: mean 78.46, std 9.8, range [51.91, 93.5]

Foldseek 3Di:
DVVVVVVVVLVVVLVVLLVVLVVLQPVLQVVLVVCVVVVVNVVSVVSNVRSNVSSVVSVVVSVVSVVVVVVVVVVVVVVVVVCVVVVDD

Secondary structure (DSSP, 8-state):
-HHHHHHHHHHHHHHHHHHHHHHHHHHHHHHHHHHHHTT-HHHHHHHHHHHHHHHHHHHHHHHHHHHHHHHHHHHHHHHHHHHHHTT--

Sequence (89 aa):
MFFKLKRLQQRLSYYFVYMWSFFFYIAPSFIAVDMFNQGEVKFGLVFVCFGFFMSVLCFMTSREKQKRYHETQVALAELDEKIRKAGYE

Radius of gyration: 20.92 Å; chains: 1; bounding box: 45×26×59 Å

Organism: Weissella paramesenteroides (NCBI:txid1249)